Protein AF-A0A8C8B7I6-F1 (afdb_monomer_lite)

pLDDT: mean 89.02, std 12.63, range [49.62, 97.94]

Secondary structure (DSSP, 8-state):
-HHHHHHHHHHHHHHHHHTTSTTSPPEEE--TTHHHHHHHHHHHHHTTTTTT--TTSSSEEEEEEE-SS-EEEEEEE--HHHHHHHHHH--

Radius of gyration: 14.01 Å; chains: 1; bounding box: 31×34×33 Å

Structure (mmCIF, N/CA/C/O backbone):
data_AF-A0A8C8B7I6-F1
#
_entry.id   AF-A0A8C8B7I6-F1
#
loop_
_atom_site.group_PDB
_atom_site.id
_atom_site.type_symbol
_atom_site.label_atom_id
_atom_site.label_alt_id
_atom_site.label_comp_id
_atom_site.label_asym_id
_atom_site.label_entity_id
_atom_site.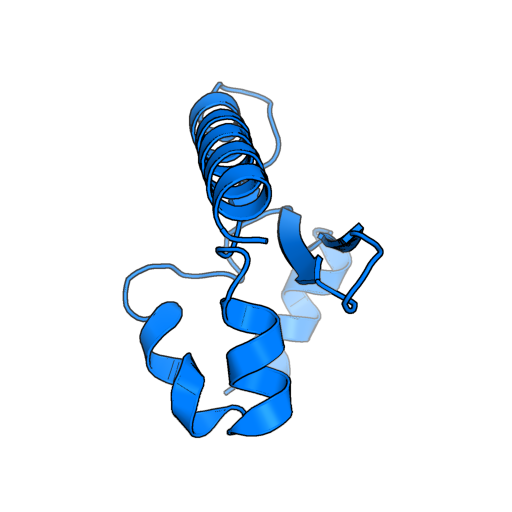label_seq_id
_atom_site.pdbx_PDB_ins_code
_atom_site.Cartn_x
_atom_site.Cartn_y
_atom_site.Cartn_z
_atom_site.occupancy
_atom_site.B_iso_or_equiv
_atom_site.auth_seq_id
_atom_site.auth_comp_id
_atom_site.auth_asym_id
_atom_site.auth_atom_id
_atom_site.pdbx_PDB_model_num
ATOM 1 N N . MET A 1 1 ? 11.777 11.939 -9.929 1.00 59.56 1 MET A N 1
ATOM 2 C CA . MET A 1 1 ? 11.274 10.614 -9.489 1.00 59.56 1 MET A CA 1
ATOM 3 C C . MET A 1 1 ? 11.313 10.429 -7.963 1.00 59.56 1 MET A C 1
ATOM 5 O O . MET A 1 1 ? 10.301 10.036 -7.394 1.00 59.56 1 MET A O 1
ATOM 9 N N . LEU A 1 2 ? 12.415 10.754 -7.268 1.00 72.12 2 LEU A N 1
ATOM 10 C CA . LEU A 1 2 ? 12.524 10.539 -5.810 1.00 72.12 2 LEU A CA 1
ATOM 11 C C . LEU A 1 2 ? 11.696 11.516 -4.947 1.00 72.12 2 LEU A C 1
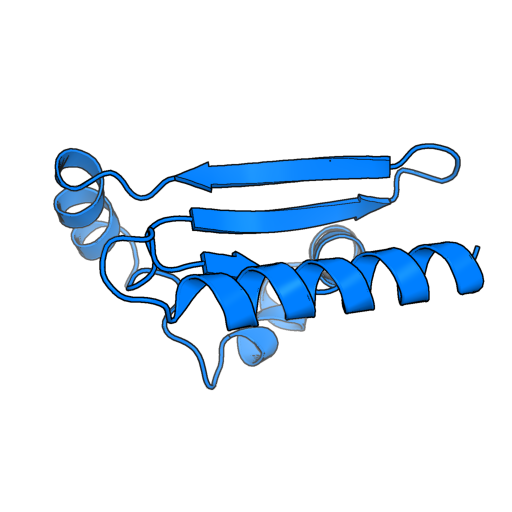ATOM 13 O O . LEU A 1 2 ? 11.119 11.090 -3.953 1.00 72.12 2 LEU A O 1
ATOM 17 N N . PHE A 1 3 ? 11.567 12.787 -5.346 1.00 82.38 3 PHE A N 1
ATOM 18 C CA . PHE A 1 3 ? 10.855 13.804 -4.553 1.00 82.38 3 PHE A CA 1
ATOM 19 C C . PHE A 1 3 ? 9.357 13.502 -4.365 1.00 82.38 3 PHE A C 1
ATOM 21 O O . PHE A 1 3 ? 8.866 13.466 -3.241 1.00 82.38 3 PHE A O 1
ATOM 28 N N . LEU A 1 4 ? 8.638 13.178 -5.448 1.00 88.38 4 LEU A N 1
ATOM 29 C CA . LEU A 1 4 ? 7.215 12.812 -5.372 1.00 88.38 4 LEU A CA 1
ATOM 30 C C . LEU A 1 4 ? 6.985 11.570 -4.501 1.00 88.38 4 LEU A C 1
ATOM 32 O O . LEU A 1 4 ? 6.022 11.512 -3.744 1.00 88.38 4 LEU A O 1
ATOM 36 N N . SER A 1 5 ? 7.909 10.606 -4.553 1.00 90.75 5 SER A N 1
ATOM 37 C CA . SER A 1 5 ? 7.844 9.403 -3.720 1.00 90.75 5 SER A CA 1
ATOM 38 C C . SER A 1 5 ? 7.921 9.744 -2.227 1.00 90.75 5 SER A C 1
ATOM 40 O O . SER A 1 5 ? 7.220 9.128 -1.429 1.00 90.75 5 SER A O 1
ATOM 42 N N . GLN A 1 6 ? 8.736 10.735 -1.844 1.00 93.88 6 GLN A N 1
ATOM 43 C CA . GLN A 1 6 ? 8.835 11.201 -0.457 1.00 93.88 6 GLN A CA 1
ATOM 44 C C . GLN A 1 6 ? 7.552 11.897 0.004 1.00 93.88 6 GLN A C 1
ATOM 46 O O . GLN A 1 6 ? 7.070 11.586 1.089 1.00 93.88 6 GLN A O 1
ATOM 51 N N . ILE A 1 7 ? 6.965 12.763 -0.830 1.00 95.88 7 ILE A N 1
ATOM 52 C CA . ILE A 1 7 ? 5.694 13.438 -0.516 1.00 95.88 7 ILE A CA 1
ATOM 53 C C . ILE A 1 7 ? 4.574 12.416 -0.319 1.00 95.88 7 ILE A C 1
ATOM 55 O O . ILE A 1 7 ? 3.847 12.482 0.669 1.00 95.88 7 ILE A O 1
ATOM 59 N N . ILE A 1 8 ? 4.457 11.443 -1.227 1.00 96.25 8 ILE A N 1
ATOM 60 C CA . ILE A 1 8 ? 3.431 10.399 -1.134 1.00 96.25 8 ILE A CA 1
ATOM 61 C C . ILE A 1 8 ? 3.634 9.572 0.135 1.00 96.25 8 ILE A C 1
ATOM 63 O O . ILE A 1 8 ? 2.688 9.397 0.894 1.00 96.25 8 ILE A O 1
ATOM 67 N N . ASN A 1 9 ? 4.858 9.112 0.413 1.00 96.56 9 ASN A N 1
ATOM 68 C CA . ASN A 1 9 ? 5.150 8.359 1.637 1.00 96.56 9 ASN A CA 1
ATOM 69 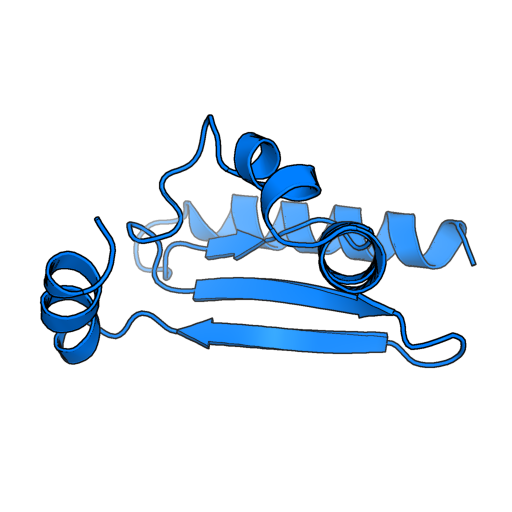C C . ASN A 1 9 ? 4.811 9.165 2.901 1.00 96.56 9 ASN A C 1
ATOM 71 O O . ASN A 1 9 ? 4.233 8.622 3.839 1.00 96.56 9 ASN A O 1
ATOM 75 N N . PHE A 1 10 ? 5.133 10.460 2.920 1.00 97.56 10 PHE A N 1
ATOM 76 C CA . PHE A 1 10 ? 4.809 11.339 4.038 1.00 97.56 10 PHE A CA 1
ATOM 77 C C . PHE A 1 10 ? 3.295 11.477 4.229 1.00 97.56 10 PHE A C 1
ATOM 79 O O . PHE A 1 10 ? 2.796 11.276 5.333 1.00 97.56 10 PHE A O 1
ATOM 86 N N . TYR A 1 11 ? 2.550 11.733 3.154 1.00 97.56 11 TYR A N 1
ATOM 87 C CA . TYR A 1 11 ? 1.095 11.844 3.223 1.00 97.56 11 TYR A CA 1
ATOM 88 C C . TYR A 1 11 ? 0.426 10.529 3.652 1.00 97.56 11 TYR A C 1
ATOM 90 O O . TYR A 1 11 ? -0.482 10.539 4.477 1.00 97.56 11 TYR A O 1
ATOM 98 N N . MET A 1 12 ? 0.916 9.383 3.171 1.00 97.69 12 MET A N 1
ATOM 99 C CA . MET A 1 12 ? 0.442 8.064 3.609 1.00 97.69 12 MET A CA 1
ATOM 100 C C . MET A 1 12 ? 0.661 7.845 5.113 1.00 97.69 12 MET A C 1
ATOM 102 O O . MET A 1 12 ? -0.217 7.309 5.786 1.00 97.69 12 MET A O 1
ATOM 106 N N . ASN A 1 13 ? 1.783 8.318 5.665 1.00 97.50 13 ASN A N 1
ATOM 107 C CA . ASN A 1 13 ? 2.013 8.289 7.111 1.00 97.50 13 ASN A CA 1
ATOM 108 C C . ASN A 1 13 ? 1.033 9.194 7.874 1.00 97.50 13 ASN A C 1
ATOM 110 O O . ASN A 1 13 ? 0.549 8.788 8.926 1.00 97.50 13 ASN A O 1
ATOM 114 N N . LEU A 1 14 ? 0.689 10.374 7.341 1.00 97.94 14 LEU A N 1
ATOM 115 C CA . LEU A 1 14 ? -0.333 11.240 7.946 1.00 97.94 14 LEU A CA 1
ATOM 116 C C . LEU A 1 14 ? -1.712 10.570 7.971 1.00 97.94 14 LEU A C 1
ATOM 118 O O . LEU A 1 14 ? -2.426 10.684 8.964 1.00 97.94 14 LEU A O 1
ATOM 122 N N . LEU A 1 15 ? -2.081 9.842 6.911 1.00 96.88 15 LEU A N 1
ATOM 123 C CA 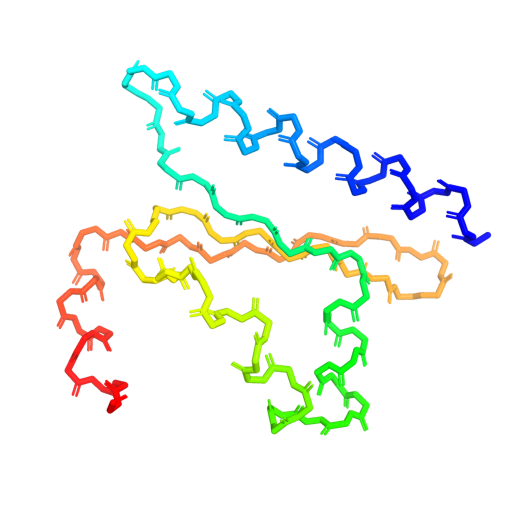. LEU A 1 15 ? -3.327 9.069 6.883 1.00 96.88 15 LEU A CA 1
ATOM 124 C C . LEU A 1 15 ? -3.329 7.952 7.933 1.00 96.88 15 LEU A C 1
ATOM 126 O O . LEU A 1 15 ? -4.331 7.772 8.623 1.00 96.88 15 LEU A O 1
ATOM 130 N N . MET A 1 16 ? -2.210 7.236 8.085 1.00 96.56 16 MET A N 1
ATOM 131 C CA . MET A 1 16 ? -2.066 6.230 9.141 1.00 96.56 16 MET A CA 1
ATOM 132 C C . MET A 1 16 ? -2.161 6.855 10.537 1.00 96.56 16 MET A C 1
ATOM 134 O O . MET A 1 16 ? -2.821 6.287 11.402 1.00 96.56 16 MET A O 1
ATOM 138 N N . GLU A 1 1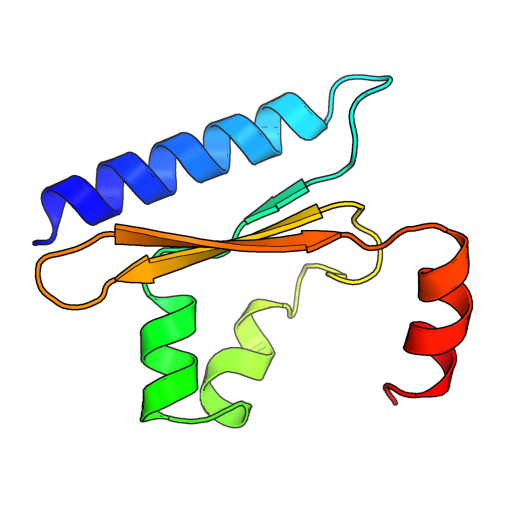7 ? -1.563 8.027 10.765 1.00 97.62 17 GLU A N 1
ATOM 139 C CA . GLU A 1 17 ? -1.657 8.716 12.057 1.00 97.62 17 GLU A CA 1
ATOM 140 C C . GLU A 1 17 ? -3.093 9.147 12.359 1.00 97.62 17 GLU A C 1
ATOM 142 O O . GLU A 1 17 ? -3.620 8.826 13.421 1.00 97.62 17 GLU A O 1
ATOM 147 N N . ARG A 1 18 ? -3.764 9.779 11.387 1.00 97.00 18 ARG A N 1
ATOM 148 C CA . ARG A 1 18 ? -5.173 10.172 11.501 1.00 97.00 18 ARG A CA 1
ATOM 149 C C . ARG A 1 18 ? -6.081 8.974 11.785 1.00 97.00 18 ARG A C 1
ATOM 151 O O . ARG A 1 18 ? -7.008 9.094 12.573 1.00 97.00 18 ARG A O 1
ATOM 158 N N . SER A 1 19 ? -5.811 7.808 11.191 1.00 96.00 19 SER A N 1
ATOM 159 C CA . SER A 1 19 ? -6.624 6.595 11.389 1.00 96.00 19 SER A CA 1
ATOM 160 C C . SER A 1 19 ? -6.670 6.084 12.834 1.00 96.00 19 SER A C 1
ATOM 162 O O . SER A 1 19 ? -7.524 5.270 13.166 1.00 96.00 19 SER A O 1
ATOM 164 N N . LYS A 1 20 ? -5.779 6.570 13.708 1.00 94.88 20 LYS A N 1
ATOM 165 C CA . LYS A 1 20 ? -5.790 6.242 15.139 1.00 94.88 20 LYS A CA 1
ATOM 166 C C . LYS A 1 20 ? -6.876 6.991 15.919 1.00 94.88 20 LYS A C 1
ATOM 168 O O . LYS A 1 20 ? -7.130 6.650 17.074 1.00 94.88 20 LYS A O 1
ATOM 173 N N . GLU A 1 21 ? -7.496 8.017 15.334 1.00 95.94 21 GLU A N 1
ATOM 174 C CA . GLU A 1 21 ? -8.618 8.725 15.951 1.00 95.94 21 GLU A CA 1
ATOM 175 C C . GLU A 1 21 ? -9.840 7.803 16.101 1.00 95.94 21 GLU A C 1
ATOM 177 O O . GLU A 1 21 ? -10.131 6.956 15.254 1.00 95.94 21 GLU A O 1
ATOM 182 N N . LYS A 1 22 ? -10.590 7.969 17.198 1.00 92.00 22 LYS A N 1
ATOM 183 C CA . LYS A 1 22 ? -11.764 7.131 17.479 1.00 92.00 22 LYS A CA 1
ATOM 184 C C . LYS A 1 22 ? -12.838 7.319 16.405 1.00 92.00 22 LYS A C 1
ATOM 186 O O . LYS A 1 22 ? -13.211 8.443 16.088 1.00 92.00 22 LYS A O 1
ATOM 191 N N . GLY A 1 23 ? -13.390 6.207 15.922 1.00 91.12 23 GLY A N 1
ATOM 192 C CA . GLY A 1 23 ? -14.475 6.202 14.937 1.00 91.12 23 GLY A CA 1
ATOM 193 C C . GLY A 1 23 ? -14.014 6.257 13.479 1.00 91.12 23 GLY A C 1
ATOM 194 O O . GLY A 1 23 ? -14.865 6.268 12.592 1.00 91.12 23 GLY A O 1
ATOM 195 N N . LEU A 1 24 ? -12.703 6.260 13.217 1.00 93.94 24 LEU A N 1
ATOM 196 C CA . LEU A 1 24 ? -12.159 6.111 11.869 1.00 93.94 24 LEU A CA 1
ATOM 197 C C . LEU A 1 24 ? -11.744 4.656 11.585 1.00 93.94 24 LEU A C 1
ATOM 199 O O . LEU A 1 24 ? -11.395 3.931 12.518 1.00 93.94 24 LEU A O 1
ATOM 203 N N . PRO A 1 25 ? -11.769 4.220 10.310 1.00 93.25 25 PRO A N 1
ATOM 204 C CA . PRO A 1 25 ? -11.261 2.907 9.923 1.00 93.25 25 PRO A CA 1
ATOM 205 C C . PRO A 1 25 ? -9.760 2.806 10.190 1.00 93.25 25 PRO A C 1
ATOM 207 O O . PRO A 1 25 ? -9.023 3.742 9.878 1.00 93.25 25 PRO A O 1
ATOM 210 N N . ALA A 1 26 ? -9.293 1.662 10.687 1.00 94.19 26 ALA A N 1
ATOM 211 C CA . ALA A 1 26 ? -7.867 1.409 10.855 1.00 94.19 26 ALA A CA 1
ATOM 212 C C . ALA A 1 26 ? -7.183 1.317 9.481 1.00 94.19 26 ALA A C 1
ATOM 214 O O . ALA A 1 26 ? -7.603 0.532 8.625 1.00 94.19 26 ALA A O 1
ATOM 215 N N . VAL A 1 27 ? -6.118 2.095 9.265 1.00 96.06 27 VAL A N 1
ATOM 216 C CA . VAL A 1 27 ? -5.409 2.155 7.978 1.00 96.06 27 VAL A CA 1
ATOM 217 C C . VAL A 1 27 ? -3.970 1.683 8.131 1.00 96.06 27 VAL A C 1
ATOM 219 O O . VAL A 1 27 ? -3.237 2.150 9.001 1.00 96.06 27 VAL A O 1
ATOM 222 N N . HIS A 1 28 ? -3.524 0.825 7.215 1.00 96.56 28 HIS A N 1
ATOM 223 C CA . HIS A 1 28 ? -2.103 0.603 6.968 1.00 96.56 28 HIS A CA 1
ATOM 224 C C . HIS A 1 28 ? -1.751 1.002 5.540 1.00 96.56 28 HIS A C 1
ATOM 226 O O . HIS A 1 28 ? -2.446 0.636 4.595 1.00 96.56 28 HIS A O 1
ATOM 232 N N . ALA A 1 29 ? -0.653 1.728 5.369 1.00 97.50 29 ALA A N 1
ATOM 233 C CA . ALA A 1 29 ? -0.148 2.117 4.066 1.00 97.50 29 ALA A CA 1
ATOM 234 C C . ALA A 1 29 ? 1.275 1.602 3.869 1.00 97.50 29 ALA A C 1
ATOM 236 O O . ALA A 1 29 ? 2.155 1.805 4.708 1.00 97.50 29 ALA A O 1
ATOM 237 N N . PHE A 1 30 ? 1.516 0.967 2.727 1.00 97.56 30 PHE A N 1
ATOM 238 C CA . PHE A 1 30 ? 2.867 0.636 2.306 1.00 97.56 30 PHE A CA 1
ATOM 239 C C . PHE A 1 30 ? 3.569 1.851 1.705 1.00 97.56 30 PHE A C 1
ATOM 241 O O . PHE A 1 30 ? 2.943 2.765 1.168 1.00 97.56 30 PHE A O 1
ATOM 248 N N . ASN A 1 31 ? 4.901 1.829 1.732 1.00 95.38 31 ASN A N 1
ATOM 249 C CA . ASN A 1 31 ? 5.676 2.822 1.003 1.00 95.38 31 ASN A CA 1
ATOM 250 C C . ASN A 1 31 ? 5.607 2.585 -0.519 1.00 95.38 31 ASN A C 1
ATOM 252 O O . ASN A 1 31 ? 5.317 1.488 -1.002 1.00 95.38 31 ASN A O 1
ATOM 256 N N . THR A 1 32 ? 5.962 3.616 -1.276 1.00 95.50 32 THR A N 1
ATOM 257 C CA . THR A 1 32 ? 5.971 3.640 -2.748 1.00 95.50 32 THR A CA 1
ATOM 258 C C . THR A 1 32 ? 6.900 2.612 -3.413 1.00 95.50 32 THR A C 1
ATOM 260 O O . THR A 1 32 ? 6.802 2.386 -4.619 1.00 95.50 32 THR A O 1
ATOM 263 N N . PHE A 1 33 ? 7.786 1.953 -2.659 1.00 94.25 33 PHE A N 1
ATOM 264 C CA . PHE A 1 33 ? 8.694 0.921 -3.169 1.00 94.25 33 PHE A CA 1
ATOM 265 C C . PHE A 1 33 ? 8.148 -0.500 -3.018 1.00 94.25 33 PHE A C 1
ATOM 267 O O . PHE A 1 33 ? 8.641 -1.406 -3.695 1.00 94.25 33 PHE A O 1
ATOM 274 N N . PHE A 1 34 ? 7.143 -0.710 -2.162 1.00 96.25 34 PHE A N 1
ATOM 275 C CA . PHE A 1 34 ? 6.605 -2.036 -1.863 1.00 96.25 34 PHE A CA 1
ATOM 276 C C . PHE A 1 34 ? 6.135 -2.761 -3.125 1.00 96.25 34 PHE A C 1
ATOM 278 O O . PHE A 1 34 ? 6.616 -3.855 -3.418 1.00 96.25 34 PHE A O 1
ATOM 285 N N . PHE A 1 35 ? 5.255 -2.131 -3.912 1.00 95.75 35 PHE A N 1
ATOM 286 C CA . PHE A 1 35 ? 4.706 -2.755 -5.115 1.00 95.75 35 PHE A CA 1
ATOM 287 C C . PHE A 1 35 ? 5.794 -3.064 -6.146 1.00 95.75 35 PHE A C 1
ATOM 289 O O . PHE A 1 35 ? 5.840 -4.165 -6.689 1.00 95.75 35 PHE A O 1
ATOM 296 N N . THR A 1 36 ? 6.716 -2.128 -6.380 1.00 94.75 36 THR A N 1
ATOM 297 C CA . THR A 1 36 ? 7.834 -2.333 -7.309 1.00 94.75 36 THR A CA 1
ATOM 298 C C . THR A 1 36 ? 8.696 -3.516 -6.874 1.00 94.75 36 THR A C 1
ATOM 300 O O . THR A 1 36 ? 9.065 -4.349 -7.704 1.00 94.75 36 THR A O 1
ATOM 303 N N . LYS A 1 37 ? 8.990 -3.636 -5.573 1.00 96.25 37 LYS A N 1
ATOM 304 C CA . LYS A 1 37 ? 9.789 -4.746 -5.045 1.00 96.25 37 LYS A CA 1
ATOM 305 C C . LYS A 1 37 ? 9.043 -6.076 -5.130 1.00 96.25 37 LYS A C 1
ATOM 307 O O . LYS A 1 37 ? 9.643 -7.066 -5.534 1.00 96.25 37 LYS A O 1
ATOM 312 N N . LEU A 1 38 ? 7.747 -6.087 -4.822 1.00 96.38 38 LEU A N 1
ATOM 313 C CA . LEU A 1 38 ? 6.889 -7.264 -4.956 1.00 96.38 38 LEU A CA 1
ATOM 314 C C . LEU A 1 38 ? 6.807 -7.735 -6.415 1.00 96.38 38 LEU A C 1
ATOM 316 O O . LEU A 1 38 ? 7.001 -8.915 -6.686 1.00 96.38 38 LEU A O 1
ATOM 320 N N . LYS A 1 39 ? 6.581 -6.818 -7.363 1.00 95.06 39 LYS A N 1
ATOM 321 C CA . LYS A 1 39 ? 6.486 -7.131 -8.796 1.00 95.06 39 LYS A CA 1
ATOM 322 C C . LYS A 1 39 ? 7.796 -7.686 -9.362 1.00 95.06 39 LYS A C 1
ATOM 324 O O . LYS A 1 39 ? 7.764 -8.581 -10.196 1.00 95.06 39 LYS A O 1
ATOM 329 N N . THR A 1 40 ? 8.938 -7.140 -8.942 1.00 96.75 40 THR A N 1
ATOM 330 C CA . THR A 1 40 ? 10.254 -7.487 -9.515 1.00 96.75 40 THR A CA 1
ATOM 331 C C . THR A 1 40 ? 10.930 -8.674 -8.836 1.00 96.75 40 THR A C 1
ATOM 333 O O . THR A 1 40 ? 11.648 -9.413 -9.499 1.00 96.75 40 THR A O 1
ATOM 336 N N . ALA A 1 41 ? 10.727 -8.860 -7.529 1.00 96.81 41 ALA A N 1
ATOM 337 C CA . ALA A 1 41 ? 11.430 -9.867 -6.729 1.00 96.81 41 ALA A CA 1
ATOM 338 C C . ALA A 1 41 ? 10.493 -10.866 -6.020 1.00 96.81 41 ALA A C 1
ATOM 340 O O . ALA A 1 41 ? 10.958 -11.723 -5.268 1.00 96.81 41 ALA A O 1
ATOM 341 N N . GLY A 1 42 ? 9.180 -10.768 -6.247 1.00 96.12 42 GLY A N 1
ATOM 342 C CA . GLY A 1 42 ? 8.177 -11.677 -5.699 1.00 96.12 42 GLY A CA 1
ATOM 343 C C . GLY A 1 42 ? 7.909 -11.504 -4.199 1.00 96.12 42 GLY A C 1
ATOM 344 O O . GLY A 1 42 ? 8.510 -10.683 -3.501 1.00 96.12 42 GLY A O 1
ATOM 345 N N . TYR A 1 43 ? 6.989 -12.324 -3.683 1.00 95.06 43 TYR A N 1
ATOM 346 C CA . TYR A 1 43 ? 6.532 -12.273 -2.288 1.00 95.06 43 TYR A CA 1
ATOM 347 C C . TYR A 1 43 ? 7.666 -12.472 -1.270 1.00 95.06 43 TYR A C 1
ATOM 349 O O . TYR A 1 43 ? 7.736 -11.769 -0.262 1.00 95.06 43 TYR A O 1
ATOM 357 N N . GLN A 1 44 ? 8.607 -13.383 -1.545 1.00 95.75 44 GLN A N 1
ATOM 358 C CA . GLN A 1 44 ? 9.704 -13.694 -0.620 1.00 95.75 44 GLN A CA 1
ATOM 359 C C . GLN A 1 44 ? 10.572 -12.470 -0.286 1.00 95.75 44 GLN A C 1
ATOM 361 O O . GLN A 1 44 ? 11.079 -12.372 0.833 1.00 95.75 44 GLN A O 1
ATOM 366 N N . ALA A 1 45 ? 10.699 -11.518 -1.216 1.00 96.31 45 ALA A N 1
ATOM 367 C CA . ALA A 1 45 ? 11.468 -10.293 -1.018 1.00 96.31 45 ALA A CA 1
ATOM 368 C C . ALA A 1 45 ? 10.770 -9.272 -0.104 1.00 96.31 45 ALA A C 1
ATOM 370 O O . ALA A 1 45 ? 11.442 -8.433 0.501 1.00 96.31 45 ALA A O 1
ATOM 371 N N . VAL A 1 46 ? 9.440 -9.340 0.011 1.00 96.25 46 VAL A N 1
ATOM 372 C CA . VAL A 1 46 ? 8.636 -8.388 0.791 1.00 96.25 46 VAL A CA 1
ATOM 373 C C . VAL A 1 46 ? 7.981 -9.001 2.027 1.00 96.25 46 VAL A C 1
ATOM 375 O O . VAL A 1 46 ? 7.496 -8.256 2.869 1.00 96.25 46 VAL A O 1
ATOM 378 N N . LYS A 1 47 ? 8.039 -10.325 2.230 1.00 94.06 47 LYS A N 1
ATOM 379 C CA . LYS A 1 47 ? 7.411 -11.006 3.383 1.00 94.06 47 LYS A CA 1
ATOM 380 C C . LYS A 1 47 ? 7.781 -10.420 4.752 1.00 94.06 47 LYS A C 1
ATOM 382 O O . LYS A 1 47 ? 7.007 -10.481 5.694 1.00 94.06 47 LYS A O 1
ATOM 387 N N . ARG A 1 48 ? 8.988 -9.855 4.886 1.00 94.38 48 ARG A N 1
ATOM 388 C CA . ARG A 1 48 ? 9.463 -9.248 6.144 1.00 94.38 48 ARG A CA 1
ATOM 389 C C . ARG A 1 48 ? 8.952 -7.823 6.364 1.00 94.38 48 ARG A C 1
ATOM 391 O O . ARG A 1 48 ? 9.121 -7.299 7.461 1.00 94.38 48 ARG A O 1
ATOM 398 N N . TRP A 1 49 ? 8.350 -7.197 5.357 1.00 94.75 49 TRP A N 1
ATOM 399 C CA . TRP A 1 49 ? 7.877 -5.814 5.429 1.00 94.75 49 TRP A CA 1
ATOM 400 C C . TRP A 1 49 ? 6.632 -5.683 6.307 1.00 94.75 49 TRP A C 1
ATOM 402 O O . TRP A 1 49 ? 6.418 -4.633 6.899 1.00 94.75 49 TRP A O 1
ATOM 412 N N . THR A 1 50 ? 5.879 -6.769 6.478 1.00 92.94 50 THR A N 1
ATOM 413 C CA . THR A 1 50 ? 4.741 -6.871 7.401 1.00 92.94 50 THR A CA 1
ATOM 414 C C . THR A 1 50 ? 5.112 -7.548 8.725 1.00 92.94 50 THR A C 1
ATOM 416 O O . THR A 1 50 ? 4.248 -7.827 9.541 1.00 92.94 50 THR A O 1
ATOM 419 N N . LYS A 1 51 ? 6.402 -7.795 9.016 1.00 91.25 51 LYS A N 1
ATOM 420 C CA . LYS A 1 51 ? 6.817 -8.558 10.216 1.00 91.25 51 LYS A CA 1
ATOM 421 C C . LYS A 1 51 ? 6.332 -7.948 11.542 1.00 91.25 51 LYS A C 1
ATOM 423 O O . LYS A 1 51 ? 6.189 -8.665 12.524 1.00 91.25 51 LYS A O 1
ATOM 428 N N . LYS A 1 52 ? 6.154 -6.627 11.592 1.00 90.50 52 LYS A N 1
ATOM 429 C CA . LYS A 1 52 ? 5.745 -5.889 12.800 1.00 90.50 52 LYS A CA 1
ATOM 430 C C . LYS A 1 52 ? 4.290 -5.413 12.758 1.00 90.50 52 LYS A C 1
ATOM 432 O O . LYS A 1 52 ? 3.890 -4.667 13.643 1.00 90.50 52 LYS A O 1
ATOM 437 N N . VAL A 1 53 ? 3.538 -5.771 11.718 1.00 90.12 53 VAL A N 1
ATOM 438 C CA . VAL A 1 53 ? 2.186 -5.257 11.486 1.00 90.12 53 VAL A CA 1
ATOM 439 C C . VAL A 1 53 ? 1.299 -6.391 10.996 1.00 90.12 53 VAL A C 1
ATOM 441 O O . VAL A 1 53 ? 1.567 -6.979 9.951 1.00 90.12 53 VAL A O 1
ATOM 444 N N . ASP A 1 54 ? 0.215 -6.654 11.719 1.00 91.50 54 ASP A N 1
ATOM 445 C CA . ASP A 1 54 ? -0.848 -7.523 11.226 1.00 91.50 54 ASP A CA 1
ATOM 446 C C . ASP A 1 54 ? -1.736 -6.749 10.240 1.00 91.50 54 ASP A C 1
ATOM 448 O O . ASP A 1 54 ? -2.625 -5.991 10.629 1.00 91.50 54 ASP A O 1
ATOM 452 N N . ILE A 1 55 ? -1.485 -6.938 8.945 1.00 91.50 55 ILE A N 1
ATOM 453 C CA . ILE A 1 55 ? -2.216 -6.258 7.869 1.00 91.50 55 ILE A CA 1
ATOM 454 C C . ILE A 1 55 ? -3.661 -6.743 7.698 1.00 91.50 55 ILE A C 1
ATOM 456 O O . ILE A 1 55 ? -4.401 -6.103 6.962 1.00 91.50 55 ILE A O 1
ATOM 460 N N . PHE A 1 56 ? -4.079 -7.841 8.333 1.00 89.69 56 PHE A N 1
ATOM 461 C CA . PHE A 1 56 ? -5.469 -8.314 8.265 1.00 89.69 56 PHE A CA 1
ATOM 462 C C . PHE A 1 56 ? -6.340 -7.738 9.388 1.00 89.69 56 PHE A C 1
ATOM 464 O O . PHE A 1 56 ? -7.571 -7.767 9.303 1.00 89.69 56 PHE A O 1
ATOM 471 N N . SER A 1 57 ? -5.703 -7.185 10.424 1.00 89.88 57 SER A N 1
ATOM 472 C CA . SER A 1 57 ? -6.377 -6.492 11.524 1.00 89.88 57 SER A CA 1
ATOM 473 C C . SER A 1 57 ? -6.875 -5.090 11.158 1.00 89.88 57 SER A C 1
ATOM 475 O O . SER A 1 57 ? -7.726 -4.546 11.859 1.00 89.88 57 SER A O 1
ATOM 477 N N . VAL A 1 58 ? -6.374 -4.506 10.063 1.00 92.38 58 VAL A N 1
ATOM 478 C CA . VAL A 1 58 ? -6.789 -3.175 9.600 1.00 92.38 58 VAL A CA 1
ATOM 479 C C . VAL A 1 58 ? -8.054 -3.253 8.751 1.00 92.38 58 VAL A C 1
ATOM 481 O O . VAL A 1 58 ? -8.440 -4.324 8.279 1.00 92.38 58 VAL A O 1
ATOM 484 N N . ASP A 1 59 ? -8.704 -2.114 8.542 1.00 93.50 59 ASP A N 1
ATOM 485 C CA . ASP A 1 59 ? -9.898 -2.017 7.701 1.00 93.50 59 ASP A CA 1
ATOM 486 C C . ASP A 1 59 ? -9.530 -1.637 6.263 1.00 93.50 59 ASP A C 1
ATOM 488 O O . ASP A 1 59 ? -10.150 -2.121 5.317 1.00 93.50 59 ASP A O 1
ATOM 492 N N . LEU A 1 60 ? -8.493 -0.811 6.083 1.00 94.81 60 LEU A N 1
ATOM 493 C CA . LEU A 1 60 ? -7.996 -0.387 4.775 1.00 94.81 60 LEU A CA 1
ATOM 494 C C . LEU A 1 60 ? -6.484 -0.589 4.656 1.00 94.81 60 LEU A C 1
ATOM 496 O O . LEU A 1 60 ? -5.698 -0.107 5.472 1.00 94.81 60 LEU A O 1
ATOM 500 N N . LEU A 1 61 ? -6.078 -1.242 3.572 1.00 96.31 61 LEU A N 1
ATOM 501 C CA . LEU A 1 61 ? -4.687 -1.405 3.176 1.00 96.31 61 LEU A CA 1
ATOM 502 C C . LEU A 1 61 ? -4.421 -0.595 1.907 1.00 96.31 61 LEU A C 1
ATOM 504 O O . LEU A 1 61 ? -4.988 -0.877 0.849 1.00 96.31 61 LEU A O 1
ATOM 508 N N . LEU A 1 62 ? -3.555 0.407 2.017 1.00 97.75 62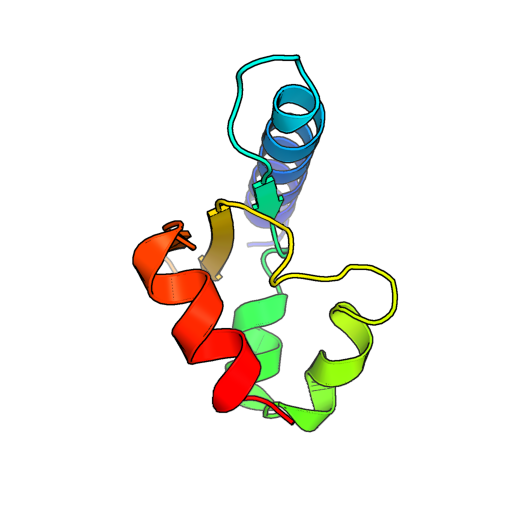 LEU A N 1
ATOM 509 C CA . LEU A 1 62 ? -3.209 1.332 0.943 1.00 97.75 62 LEU A CA 1
ATOM 510 C C . LEU A 1 62 ? -1.854 0.960 0.333 1.00 97.75 62 LEU A C 1
ATOM 512 O O . LEU A 1 62 ? -0.851 0.820 1.036 1.00 97.75 62 LEU A O 1
ATOM 516 N N . VAL A 1 63 ? -1.807 0.828 -0.992 1.00 97.81 63 VAL A N 1
ATOM 517 C CA . VAL A 1 63 ? -0.583 0.515 -1.741 1.00 97.81 63 VAL A CA 1
ATOM 518 C C . VAL A 1 63 ? -0.390 1.550 -2.852 1.00 97.81 63 VAL A C 1
ATOM 520 O O . VAL A 1 63 ? -1.029 1.448 -3.903 1.00 97.81 63 VAL A O 1
ATOM 523 N N . PRO A 1 64 ? 0.484 2.552 -2.661 1.00 97.12 64 PRO A N 1
ATOM 524 C CA . PRO A 1 64 ? 0.877 3.461 -3.730 1.00 97.12 64 PRO A CA 1
ATOM 525 C C . PRO A 1 64 ? 1.660 2.715 -4.816 1.00 97.12 64 PRO A C 1
ATOM 527 O O . PRO A 1 64 ? 2.586 1.955 -4.525 1.00 97.12 64 PRO A O 1
ATOM 530 N N . ILE A 1 65 ? 1.312 2.952 -6.078 1.00 95.69 65 ILE A N 1
ATOM 531 C CA . ILE A 1 65 ? 1.890 2.275 -7.238 1.00 95.69 65 ILE A CA 1
ATOM 532 C C . ILE A 1 65 ? 2.497 3.316 -8.175 1.00 95.69 65 ILE A C 1
ATOM 534 O O . ILE A 1 65 ? 1.805 4.202 -8.675 1.00 95.69 65 ILE A O 1
ATOM 538 N N . HIS A 1 66 ? 3.791 3.165 -8.453 1.00 93.44 66 HIS A N 1
ATOM 539 C CA . HIS A 1 66 ? 4.498 3.965 -9.445 1.00 93.44 66 HIS A CA 1
ATOM 540 C C . HIS A 1 66 ? 4.569 3.226 -10.786 1.00 93.44 66 HIS A C 1
ATOM 542 O O . HIS A 1 66 ? 5.190 2.165 -10.880 1.00 93.44 66 HIS A O 1
ATOM 548 N N . LEU A 1 67 ? 3.977 3.803 -11.833 1.00 90.50 67 LEU A N 1
ATOM 549 C CA . LEU A 1 67 ? 3.965 3.259 -13.197 1.00 90.50 67 LEU A CA 1
ATOM 550 C C . LEU A 1 67 ? 4.850 4.088 -14.148 1.00 90.50 67 LEU A C 1
ATOM 552 O O . LEU A 1 67 ? 4.485 4.354 -15.289 1.00 90.50 67 LEU A O 1
ATOM 556 N N . GLY A 1 68 ? 6.013 4.540 -13.671 1.00 87.19 68 GLY A N 1
ATOM 557 C CA . GLY A 1 68 ? 7.001 5.281 -14.467 1.00 87.19 68 GLY A CA 1
ATOM 558 C C . GLY A 1 68 ? 6.729 6.785 -14.544 1.00 87.19 68 GLY A C 1
ATOM 559 O O . GLY A 1 68 ? 7.532 7.566 -14.041 1.00 87.19 68 GLY A O 1
ATOM 560 N N . VAL A 1 69 ? 5.607 7.183 -15.150 1.00 88.62 69 VAL A N 1
ATOM 561 C CA . VAL A 1 69 ? 5.188 8.600 -15.270 1.00 88.62 69 VAL A CA 1
ATOM 562 C C . VAL A 1 69 ? 3.861 8.903 -14.570 1.00 88.62 69 VAL A C 1
ATOM 564 O O . VAL A 1 69 ? 3.475 10.062 -14.457 1.00 88.62 69 VAL A O 1
ATOM 567 N N . HIS A 1 70 ? 3.168 7.870 -14.087 1.00 91.19 70 HIS A N 1
ATOM 568 C CA . HIS A 1 70 ? 1.857 7.975 -13.453 1.00 91.19 70 HIS A CA 1
ATOM 569 C C . HIS A 1 70 ? 1.859 7.328 -12.062 1.00 91.19 70 HIS A C 1
ATOM 571 O O . HIS A 1 70 ? 2.558 6.335 -11.826 1.00 91.19 70 HIS A O 1
ATOM 577 N N . TRP A 1 71 ? 1.048 7.879 -11.158 1.00 94.56 71 TRP A N 1
ATOM 578 C CA . TRP A 1 71 ? 0.831 7.363 -9.809 1.00 94.56 71 TRP A CA 1
ATOM 579 C C . TRP A 1 71 ? -0.586 6.822 -9.664 1.00 94.56 71 TRP A C 1
ATOM 581 O O . TRP A 1 71 ? -1.554 7.522 -9.937 1.00 94.56 71 TRP A O 1
ATOM 591 N N . CYS A 1 72 ? -0.699 5.586 -9.190 1.00 95.94 72 CYS A N 1
ATOM 592 C CA . CYS A 1 72 ? -1.970 4.965 -8.832 1.00 95.94 72 CYS A CA 1
ATOM 593 C C . CYS A 1 72 ? -1.983 4.612 -7.342 1.00 95.94 72 CYS A C 1
ATOM 595 O O . CYS A 1 72 ? -0.932 4.506 -6.706 1.00 95.94 72 CYS A O 1
ATOM 597 N N . LEU A 1 73 ? -3.172 4.363 -6.800 1.00 97.38 73 LEU A N 1
ATOM 598 C CA . LEU A 1 73 ? -3.355 3.822 -5.459 1.00 97.38 73 LEU A CA 1
ATOM 599 C C . LEU A 1 73 ? -4.218 2.564 -5.552 1.00 97.38 73 LEU A C 1
ATOM 601 O O . LEU A 1 73 ? -5.346 2.631 -6.032 1.00 97.38 73 LEU A O 1
ATOM 605 N N . ALA A 1 74 ? -3.692 1.429 -5.101 1.00 97.12 74 ALA A N 1
ATOM 606 C CA . ALA A 1 74 ? -4.502 0.242 -4.858 1.00 97.12 74 ALA A CA 1
ATOM 607 C C . ALA A 1 74 ? -4.993 0.252 -3.407 1.00 97.12 74 ALA A C 1
ATOM 609 O O . ALA A 1 74 ? -4.242 0.596 -2.490 1.00 97.12 74 ALA A O 1
ATOM 610 N N . VAL A 1 75 ? -6.256 -0.123 -3.214 1.00 96.19 75 VAL A N 1
ATOM 611 C CA . VAL A 1 75 ? -6.920 -0.151 -1.908 1.00 96.19 75 VAL A CA 1
ATOM 612 C C . VAL A 1 75 ? -7.539 -1.526 -1.715 1.00 96.19 75 VAL A C 1
ATOM 614 O O . VAL A 1 75 ? -8.334 -1.964 -2.542 1.00 96.19 75 VAL A O 1
ATOM 617 N N . SER A 1 76 ? -7.181 -2.196 -0.623 1.00 94.19 76 SER A N 1
ATOM 618 C CA . SER A 1 76 ? -7.877 -3.398 -0.161 1.00 94.19 76 SER A CA 1
ATOM 619 C C . SER A 1 76 ? -8.682 -3.046 1.081 1.00 94.19 76 SER A C 1
ATOM 621 O O . SER A 1 76 ? -8.109 -2.600 2.074 1.00 94.19 76 SER A O 1
ATOM 623 N N . ALA A 1 77 ? -10.000 -3.226 1.010 1.00 91.31 77 ALA A N 1
ATOM 624 C CA . ALA A 1 77 ? -10.912 -2.985 2.120 1.00 91.31 77 ALA A CA 1
ATOM 625 C C . ALA A 1 77 ? -11.325 -4.315 2.757 1.00 91.31 77 ALA A C 1
ATOM 627 O O . ALA A 1 77 ? -11.964 -5.149 2.116 1.00 91.31 77 ALA A O 1
ATOM 628 N N . PHE A 1 78 ? -10.969 -4.506 4.024 1.00 86.94 78 PHE A N 1
ATOM 629 C CA . PHE A 1 78 ? -11.320 -5.692 4.797 1.00 86.94 78 PHE A CA 1
ATOM 630 C C . PHE A 1 78 ? -12.657 -5.462 5.502 1.00 86.94 78 PHE A C 1
ATOM 632 O O . PHE A 1 78 ? -12.725 -5.108 6.676 1.00 86.94 78 PHE A O 1
ATOM 639 N N . VAL A 1 79 ? -13.747 -5.647 4.759 1.00 76.94 79 VAL A N 1
ATOM 640 C CA . VAL A 1 79 ? -15.112 -5.557 5.298 1.00 76.94 79 VAL A CA 1
ATOM 641 C C . VAL A 1 79 ? -15.382 -6.737 6.247 1.00 76.94 79 VAL A C 1
ATOM 643 O O . VAL A 1 79 ? -14.918 -7.847 5.957 1.00 76.94 79 VAL A O 1
ATOM 646 N N . PRO A 1 80 ? -16.169 -6.571 7.330 1.00 66.69 80 PRO A N 1
ATOM 647 C CA . PRO A 1 80 ? -16.360 -7.605 8.355 1.00 66.69 80 PRO A CA 1
ATOM 648 C C . PRO A 1 80 ? -16.776 -8.981 7.811 1.00 66.69 80 PRO A C 1
ATOM 650 O O . PRO A 1 80 ? -16.285 -10.002 8.283 1.00 66.69 80 PRO A O 1
ATOM 653 N N . HIS A 1 81 ? -17.607 -9.017 6.764 1.00 57.84 81 HIS A N 1
ATOM 654 C CA . HIS A 1 81 ? -18.039 -10.263 6.119 1.00 57.84 81 HIS A CA 1
ATOM 655 C C . HIS A 1 81 ? -16.897 -11.006 5.395 1.00 57.84 81 HIS A C 1
ATOM 657 O O . HIS A 1 81 ? -16.880 -12.230 5.339 1.00 57.84 81 HIS A O 1
ATOM 663 N N . SER A 1 82 ? -15.911 -10.274 4.873 1.00 60.09 82 SER A N 1
ATOM 664 C CA . SER A 1 82 ? -14.751 -10.831 4.161 1.00 60.09 82 SER A CA 1
ATOM 665 C C . SER A 1 82 ? -13.590 -11.223 5.086 1.00 60.09 82 SER A C 1
ATOM 667 O O . SER A 1 82 ? -12.791 -12.091 4.734 1.00 60.09 82 SER A O 1
ATOM 669 N N . ARG A 1 83 ? -13.511 -10.641 6.294 1.00 61.88 83 ARG A N 1
ATOM 670 C CA . ARG A 1 83 ? -12.435 -10.906 7.268 1.00 61.88 83 ARG A CA 1
ATOM 671 C C . ARG A 1 83 ? -12.457 -12.359 7.765 1.00 61.88 83 ARG A C 1
ATOM 673 O O . ARG A 1 83 ? -11.402 -12.978 7.864 1.00 61.88 83 ARG A O 1
ATOM 680 N N . ALA A 1 84 ? -13.650 -12.922 7.979 1.00 61.25 84 ALA A N 1
ATOM 681 C CA . ALA A 1 84 ? -13.823 -14.320 8.386 1.00 61.25 84 ALA A CA 1
ATOM 682 C C . ALA A 1 84 ? -13.341 -15.322 7.321 1.00 61.25 84 ALA A C 1
ATOM 684 O O . ALA A 1 84 ? -12.816 -16.376 7.664 1.00 61.25 84 ALA A O 1
ATOM 685 N N . LEU A 1 85 ? -13.478 -14.984 6.034 1.00 62.81 85 LEU A N 1
ATOM 686 C CA . LEU A 1 85 ? -13.052 -15.841 4.924 1.00 62.81 85 LEU A CA 1
ATOM 687 C C . LEU A 1 85 ? -11.537 -15.776 4.702 1.00 62.81 85 LEU A C 1
ATOM 689 O O . LEU A 1 85 ? -10.896 -16.794 4.464 1.00 62.81 85 LEU A O 1
ATOM 693 N N . LEU A 1 86 ? -10.939 -14.588 4.815 1.00 62.19 86 LEU A N 1
ATOM 694 C CA . LEU A 1 86 ? -9.499 -14.420 4.599 1.00 62.19 86 LEU A CA 1
ATOM 695 C C . LEU A 1 86 ? -8.655 -15.110 5.677 1.00 62.19 86 LEU A C 1
ATOM 697 O O . LEU A 1 86 ? -7.620 -15.686 5.352 1.00 62.19 86 LEU A O 1
ATOM 701 N N . GLN A 1 87 ? -9.123 -15.130 6.928 1.00 60.47 87 GLN A N 1
ATOM 702 C CA . GLN A 1 87 ? -8.457 -15.851 8.021 1.00 60.47 87 GLN A CA 1
ATOM 703 C C . GLN A 1 87 ? -8.530 -17.382 7.886 1.00 60.47 87 GLN A C 1
ATOM 705 O O . GLN A 1 87 ? -7.782 -18.082 8.556 1.00 60.47 87 GLN A O 1
ATOM 710 N N . GLN A 1 88 ? -9.408 -17.914 7.028 1.00 59.66 88 GLN A N 1
ATOM 711 C CA . GLN A 1 88 ? -9.498 -19.354 6.755 1.00 59.66 88 GLN A CA 1
ATOM 712 C C . GLN A 1 88 ? -8.607 -19.801 5.588 1.00 59.66 88 GLN A C 1
ATOM 714 O O . GLN A 1 88 ? -8.269 -20.978 5.494 1.00 59.66 88 GLN A O 1
ATOM 719 N N . VAL A 1 89 ? -8.251 -18.885 4.680 1.00 58.59 89 VAL A N 1
ATOM 720 C CA . VAL A 1 89 ? -7.556 -19.204 3.419 1.00 58.59 89 VAL A CA 1
ATOM 721 C C . VAL A 1 89 ? -6.059 -18.884 3.477 1.00 58.59 89 VAL A C 1
ATOM 723 O O . VAL A 1 89 ? -5.274 -19.497 2.753 1.00 58.59 89 VAL A O 1
ATOM 726 N N . VAL A 1 90 ? -5.642 -17.941 4.325 1.00 58.22 90 VAL A N 1
ATOM 727 C CA . VAL A 1 90 ? -4.228 -17.582 4.497 1.00 58.22 90 VAL A CA 1
ATOM 728 C C . VAL A 1 90 ? -3.660 -18.346 5.707 1.00 58.22 90 VAL A C 1
ATOM 730 O O . VAL A 1 90 ? -4.189 -18.158 6.801 1.00 58.22 90 VAL A O 1
ATOM 733 N N . PRO A 1 91 ? -2.642 -19.213 5.526 1.00 49.62 91 PRO A N 1
ATOM 734 C CA . PRO A 1 91 ? -2.034 -19.989 6.611 1.00 49.62 91 PRO A CA 1
ATOM 735 C C . PRO A 1 91 ? -1.209 -19.142 7.588 1.00 49.62 91 PRO A C 1
ATOM 737 O O . PRO A 1 91 ? -0.685 -18.080 7.173 1.00 49.62 91 PRO A O 1
#

Foldseek 3Di:
DVPVQVVVQVVQVVVQVVCPDPPHFHEDEDGACQVVCCVPPNPVRCVCVCVPPDPLPTQKYWYWYDPPPDIDIDIDGNDVVNSVVVVVVDD

InterPro domains:
  IPR003653 Ulp1 protease family, C-terminal catalytic domain [PF02902] (4-75)
  IPR003653 Ulp1 protease family, C-terminal catalytic domain [PS50600] (1-91)
  IPR038765 Papain-like cysteine peptidase superfamily [SSF54001] (5-75)

Sequence (91 aa):
MLFLSQIINFYMNLLMERSKEKGLPAVHAFNTFFFTKLKTAGYQAVKRWTKKVDIFSVDLLLVPIHLGVHWCLAVSAFVPHSRALLQQVVP

Organism: NCBI:txid257818